Protein AF-A0A963BTB5-F1 (afdb_monomer)

Secondary structure (DSSP, 8-state):
----HHHHHHHHHHHHTT--BTTTB----HHHHHHTTT---GGGT---S----PPPHHHHHHHHHHHHHHHHHHHHHHHHHHHHTT-

Radius of gyration: 28.18 Å; Cα contacts (8 Å, |Δi|>4): 30; chains: 1; bounding box: 52×27×73 Å

Foldseek 3Di:
DDQDPVRVCVLVVCVVVVDDDAQRDDDDDPVVCVVVVVDPPVVVPHDNDDDPPDDPPVVVVVVVVVVVVVVVVVVVVVVVVCVVVPD

Structure (mmCIF, N/CA/C/O backbone):
data_AF-A0A963BTB5-F1
#
_entry.id   AF-A0A963BTB5-F1
#
loop_
_atom_site.group_PDB
_atom_site.id
_atom_site.type_symbo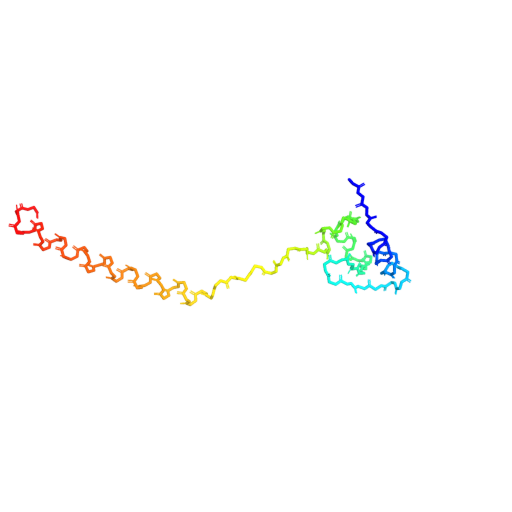l
_atom_site.label_atom_id
_atom_site.label_alt_id
_atom_site.label_comp_id
_atom_site.label_asym_id
_atom_site.label_entity_id
_atom_site.label_seq_id
_atom_site.pdbx_PDB_ins_code
_atom_site.Cartn_x
_atom_site.Cartn_y
_atom_site.Cartn_z
_atom_site.occupancy
_atom_site.B_iso_or_equiv
_atom_site.auth_seq_id
_atom_site.auth_comp_id
_atom_site.auth_asym_id
_atom_site.auth_atom_id
_atom_site.pdbx_PDB_model_num
ATOM 1 N N . ASN A 1 1 ? 12.700 17.613 -9.713 1.00 75.38 1 ASN A N 1
ATOM 2 C CA . ASN A 1 1 ? 12.431 16.521 -10.673 1.00 75.38 1 ASN A CA 1
ATOM 3 C C . ASN A 1 1 ? 13.736 16.020 -11.267 1.00 75.38 1 ASN A C 1
ATOM 5 O O . ASN A 1 1 ? 14.182 16.561 -12.266 1.00 75.38 1 ASN A O 1
ATOM 9 N N . PHE A 1 2 ? 14.369 15.044 -10.615 1.00 92.62 2 PHE A N 1
ATOM 10 C CA . PHE A 1 2 ? 15.593 14.375 -11.068 1.00 92.62 2 PHE A CA 1
ATOM 11 C C . PHE A 1 2 ? 15.432 12.880 -10.788 1.00 92.62 2 PHE A C 1
ATOM 13 O O . PHE A 1 2 ? 14.946 12.526 -9.714 1.00 92.62 2 PHE A O 1
ATOM 20 N N . ILE A 1 3 ? 15.805 12.032 -11.744 1.00 93.19 3 ILE A N 1
ATOM 21 C CA . ILE A 1 3 ? 15.857 10.579 -11.564 1.00 93.19 3 ILE A CA 1
ATOM 22 C C . ILE A 1 3 ? 17.344 10.209 -11.526 1.00 93.19 3 ILE A C 1
ATOM 24 O O . ILE A 1 3 ? 18.054 10.550 -12.475 1.00 93.19 3 ILE A O 1
ATOM 28 N N . PRO A 1 4 ? 17.838 9.572 -10.451 1.00 96.88 4 PRO A N 1
ATOM 29 C CA . PRO A 1 4 ? 19.236 9.169 -10.370 1.00 96.88 4 PRO A CA 1
ATOM 30 C C . PRO A 1 4 ? 19.571 8.106 -11.431 1.00 96.88 4 PRO A C 1
ATOM 32 O O . PRO A 1 4 ? 18.664 7.381 -11.849 1.00 96.88 4 PRO A O 1
ATOM 35 N N . PRO A 1 5 ? 20.849 7.973 -11.836 1.00 97.69 5 PRO A N 1
ATOM 36 C CA . PRO A 1 5 ? 21.287 6.973 -12.813 1.00 97.69 5 PRO A CA 1
ATOM 37 C C . PRO A 1 5 ? 20.773 5.560 -12.508 1.00 97.69 5 PRO A C 1
ATOM 39 O O . PRO A 1 5 ? 20.131 4.959 -13.363 1.00 97.69 5 PRO A O 1
ATOM 42 N N . ASP A 1 6 ? 20.901 5.101 -11.262 1.00 97.19 6 ASP A N 1
ATOM 43 C CA . ASP A 1 6 ? 20.410 3.790 -10.812 1.00 97.19 6 ASP A CA 1
ATOM 44 C C . ASP A 1 6 ? 18.895 3.614 -11.032 1.00 97.19 6 ASP A C 1
ATOM 46 O O . ASP A 1 6 ? 18.408 2.529 -11.350 1.00 97.19 6 ASP A O 1
ATOM 50 N N . GLY A 1 7 ? 18.123 4.697 -10.887 1.00 95.94 7 GLY A N 1
ATOM 51 C CA . GLY A 1 7 ? 16.684 4.693 -11.150 1.00 95.94 7 GLY A CA 1
ATOM 52 C C . GLY A 1 7 ? 16.368 4.551 -12.638 1.00 95.94 7 GLY A C 1
ATOM 53 O O . GLY A 1 7 ? 15.434 3.837 -13.002 1.00 95.94 7 GLY A O 1
ATOM 54 N N . ILE A 1 8 ? 17.160 5.195 -13.499 1.00 96.31 8 ILE A N 1
ATOM 55 C CA . ILE A 1 8 ? 17.043 5.074 -14.957 1.00 96.31 8 ILE A CA 1
ATOM 56 C C . ILE A 1 8 ? 17.391 3.649 -15.390 1.00 96.31 8 ILE A C 1
ATOM 58 O O . ILE A 1 8 ? 16.628 3.043 -16.141 1.00 96.31 8 ILE A O 1
ATOM 62 N N . GLU A 1 9 ? 18.497 3.100 -14.886 1.00 97.25 9 GLU A N 1
ATOM 63 C CA . GLU A 1 9 ? 18.933 1.733 -15.183 1.00 97.25 9 GLU A CA 1
ATOM 64 C C . GLU A 1 9 ? 17.889 0.702 -14.755 1.00 97.25 9 GLU A C 1
ATOM 66 O O . GLU A 1 9 ? 17.551 -0.185 -15.538 1.00 97.25 9 GLU A O 1
ATOM 71 N N . ARG A 1 10 ? 17.298 0.857 -13.562 1.00 96.06 10 ARG A N 1
ATOM 72 C CA . ARG A 1 10 ? 16.228 -0.030 -13.088 1.00 96.06 10 ARG A CA 1
ATOM 73 C C . ARG A 1 10 ? 15.006 -0.003 -14.008 1.00 96.06 10 ARG A C 1
ATOM 75 O O . ARG A 1 10 ? 14.520 -1.062 -14.395 1.00 96.06 10 ARG A O 1
ATOM 82 N N . ILE A 1 11 ? 14.517 1.184 -14.379 1.00 95.12 11 ILE A N 1
ATOM 83 C CA . ILE A 1 11 ? 13.344 1.321 -15.263 1.00 95.12 11 ILE A CA 1
ATOM 84 C C . ILE A 1 11 ? 13.639 0.728 -16.646 1.00 95.12 11 ILE A C 1
ATOM 86 O O . ILE A 1 11 ? 12.836 -0.041 -17.176 1.00 95.12 11 ILE A O 1
ATOM 90 N N . ALA A 1 12 ? 14.793 1.069 -17.225 1.00 96.94 12 ALA A N 1
ATOM 91 C CA . ALA A 1 12 ? 15.194 0.586 -18.540 1.00 96.94 12 ALA A CA 1
ATOM 92 C C . ALA A 1 12 ? 15.376 -0.936 -18.551 1.00 96.94 12 ALA A C 1
ATOM 94 O O . ALA A 1 12 ? 14.878 -1.598 -19.459 1.00 96.94 12 ALA A O 1
ATOM 95 N N . GLY A 1 13 ? 16.027 -1.495 -17.528 1.00 97.56 13 GLY A N 1
ATOM 96 C CA . GLY A 1 13 ? 16.225 -2.935 -17.385 1.00 97.56 13 GLY A CA 1
ATOM 97 C C . GLY A 1 13 ? 14.902 -3.692 -17.327 1.00 97.56 13 GLY A C 1
ATOM 98 O O . GLY A 1 13 ? 14.713 -4.645 -18.072 1.00 97.56 13 GLY A O 1
ATOM 99 N N . VAL A 1 14 ? 13.942 -3.224 -16.524 1.00 96.75 14 VAL A N 1
ATOM 100 C CA . VAL A 1 14 ? 12.613 -3.852 -16.412 1.00 96.75 14 VAL A CA 1
ATOM 101 C C . VAL A 1 14 ? 11.855 -3.863 -17.739 1.00 96.75 14 VAL A C 1
ATOM 103 O O . VAL A 1 14 ? 11.238 -4.872 -18.085 1.00 96.75 14 VAL A O 1
ATOM 106 N N . LEU A 1 15 ? 11.935 -2.769 -18.501 1.00 95.38 15 LEU A N 1
ATOM 107 C CA . LEU A 1 15 ? 11.316 -2.680 -19.822 1.00 95.38 15 LEU A CA 1
ATOM 108 C C . LEU A 1 15 ? 11.996 -3.604 -20.842 1.00 95.38 15 LEU A C 1
ATOM 110 O O . LEU A 1 15 ? 11.310 -4.332 -21.554 1.00 95.38 15 LEU A O 1
ATOM 114 N N . VAL A 1 16 ? 13.329 -3.563 -20.927 1.00 97.31 16 VAL A N 1
ATOM 115 C CA . VAL A 1 16 ? 14.114 -4.338 -21.906 1.00 97.31 16 VAL A CA 1
ATOM 116 C C . VAL A 1 16 ? 14.011 -5.837 -21.641 1.00 97.31 16 VAL A C 1
ATOM 118 O O . VAL A 1 16 ? 13.890 -6.619 -22.580 1.00 97.31 16 VAL A O 1
ATOM 121 N N . GLU A 1 17 ? 14.024 -6.239 -20.372 1.00 97.31 17 GLU A N 1
ATOM 122 C CA . GLU A 1 17 ? 13.853 -7.634 -19.958 1.00 97.31 17 GLU A CA 1
ATOM 123 C C . GLU A 1 17 ? 12.396 -8.106 -20.051 1.00 97.31 17 GLU A C 1
ATOM 125 O O . GLU A 1 17 ? 12.142 -9.301 -19.917 1.00 97.31 17 GLU A O 1
ATOM 130 N N . TRP A 1 18 ? 11.449 -7.189 -20.288 1.00 96.12 18 TRP A N 1
ATOM 131 C CA . TRP A 1 18 ? 10.014 -7.462 -20.342 1.00 96.12 18 TRP A CA 1
ATOM 132 C C . TRP A 1 18 ? 9.533 -8.256 -19.119 1.00 96.12 18 TRP A C 1
ATOM 134 O O . TRP A 1 18 ? 8.965 -9.344 -19.236 1.00 96.12 18 TRP A O 1
ATOM 144 N N . LYS A 1 19 ? 9.804 -7.724 -17.921 1.00 95.75 19 LYS A N 1
ATOM 145 C CA . LYS A 1 19 ? 9.478 -8.388 -16.652 1.00 95.75 19 LYS A CA 1
ATOM 146 C C . LYS A 1 19 ? 8.430 -7.640 -15.839 1.00 95.75 19 LYS A C 1
ATOM 148 O O . LYS A 1 19 ? 8.347 -6.409 -15.857 1.00 95.75 19 LYS A O 1
ATOM 153 N N . GLU A 1 20 ? 7.659 -8.407 -15.079 1.00 95.31 20 GLU A N 1
ATOM 154 C CA . GLU A 1 20 ? 6.830 -7.874 -14.002 1.00 95.31 20 GLU A CA 1
ATOM 155 C C . GLU A 1 20 ? 7.675 -7.683 -12.742 1.00 95.31 20 GLU A C 1
ATOM 157 O O . GLU A 1 20 ? 8.565 -8.481 -12.444 1.00 95.31 20 GLU A O 1
ATOM 162 N N . GLU A 1 21 ? 7.394 -6.619 -11.998 1.00 93.88 21 GLU A N 1
ATOM 163 C CA . GLU A 1 21 ? 8.052 -6.326 -10.729 1.00 93.88 21 GLU A CA 1
ATOM 164 C C . GLU A 1 21 ? 7.038 -5.675 -9.790 1.00 93.88 21 GLU A C 1
ATOM 166 O O . GLU A 1 21 ? 6.374 -4.698 -10.150 1.00 93.88 21 GLU A O 1
ATOM 171 N N . GLU A 1 22 ? 6.909 -6.227 -8.584 1.00 91.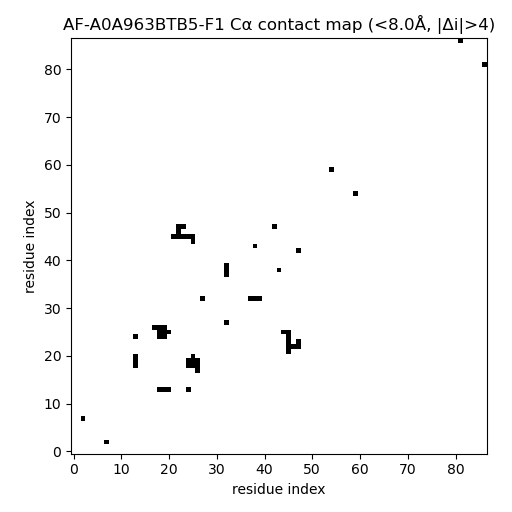06 22 GLU A N 1
ATOM 172 C CA . GLU A 1 22 ? 5.956 -5.751 -7.587 1.00 91.06 22 GLU A CA 1
ATOM 173 C C . GLU A 1 22 ? 6.115 -4.238 -7.358 1.00 91.06 22 GLU A C 1
ATOM 175 O O . GLU A 1 22 ? 7.223 -3.722 -7.201 1.00 91.06 22 GLU A O 1
ATOM 180 N N . LYS A 1 23 ? 4.985 -3.518 -7.364 1.00 90.94 23 LYS A N 1
ATOM 181 C CA . LYS A 1 23 ? 4.911 -2.052 -7.219 1.00 90.94 23 LYS A CA 1
ATOM 182 C C . LYS A 1 23 ? 5.650 -1.242 -8.306 1.00 90.94 23 LYS A C 1
ATOM 184 O O . LYS A 1 23 ? 5.727 -0.022 -8.169 1.00 90.94 23 LYS A O 1
ATOM 189 N N . LEU A 1 24 ? 6.145 -1.858 -9.389 1.00 92.81 24 LEU A N 1
ATOM 190 C CA . LEU A 1 24 ? 6.902 -1.165 -10.445 1.00 92.81 24 LEU A CA 1
ATOM 191 C C . LEU A 1 24 ? 6.437 -1.465 -11.879 1.00 92.81 24 LEU A C 1
ATOM 193 O O . LEU A 1 24 ? 6.318 -0.530 -12.668 1.00 92.81 24 LEU A O 1
ATOM 197 N N . SER A 1 25 ? 6.201 -2.729 -12.234 1.00 94.56 25 SER A N 1
ATOM 198 C CA . SER A 1 25 ? 5.892 -3.149 -13.608 1.00 94.56 25 SER A CA 1
ATOM 199 C C . SER A 1 25 ? 4.881 -4.283 -13.634 1.00 94.56 25 SER A C 1
ATOM 201 O O . SER A 1 25 ? 4.944 -5.203 -12.819 1.00 94.56 25 SER A O 1
ATOM 203 N N . ARG A 1 26 ? 3.9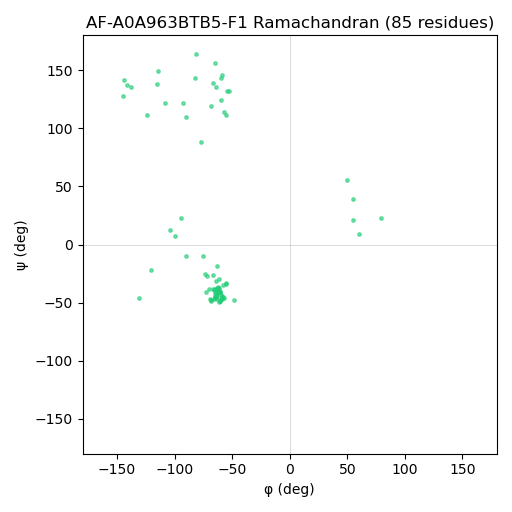71 -4.227 -14.605 1.00 94.62 26 ARG A N 1
ATOM 204 C CA . ARG A 1 26 ? 2.969 -5.260 -14.854 1.00 94.62 26 ARG A CA 1
ATOM 205 C C . ARG A 1 26 ? 2.780 -5.444 -16.354 1.00 94.62 26 ARG A C 1
ATOM 207 O O . ARG A 1 26 ? 2.680 -4.463 -17.091 1.00 94.62 26 ARG A O 1
ATOM 214 N N . ILE A 1 27 ? 2.686 -6.693 -16.789 1.00 95.06 27 ILE A N 1
ATOM 215 C CA . ILE A 1 27 ? 2.348 -7.073 -18.155 1.00 95.06 27 ILE A CA 1
ATOM 216 C C . ILE A 1 27 ? 0.835 -7.279 -18.193 1.00 95.06 27 ILE A C 1
ATOM 218 O O . ILE A 1 27 ? 0.276 -8.086 -17.456 1.00 95.06 27 ILE A O 1
ATOM 222 N N . VAL A 1 28 ? 0.158 -6.525 -19.054 1.00 94.19 28 VAL A N 1
ATOM 223 C CA . VAL A 1 28 ? -1.302 -6.566 -19.196 1.00 94.19 28 VAL A CA 1
ATOM 224 C C . VAL A 1 28 ? -1.677 -7.078 -20.577 1.00 94.19 28 VAL A C 1
ATOM 226 O O . VAL A 1 28 ? -1.063 -6.705 -21.579 1.00 94.19 28 VAL A O 1
ATOM 229 N N . ASP A 1 29 ? -2.686 -7.943 -20.638 1.00 95.19 29 ASP A N 1
ATOM 230 C CA . ASP A 1 29 ? -3.201 -8.435 -21.909 1.00 95.19 29 ASP A CA 1
ATOM 231 C C . ASP A 1 29 ? -4.187 -7.439 -22.550 1.00 95.19 29 ASP A C 1
ATOM 233 O O . ASP A 1 29 ? -4.720 -6.516 -21.923 1.00 95.19 29 ASP A O 1
ATOM 237 N N . LEU A 1 30 ? -4.447 -7.625 -23.844 1.00 95.44 30 LEU A N 1
ATOM 238 C CA . LEU A 1 30 ? -5.348 -6.749 -24.592 1.00 95.44 30 LEU A CA 1
ATOM 239 C C . LEU A 1 30 ? -6.813 -6.856 -24.125 1.00 95.44 30 LEU A C 1
ATOM 241 O O . LEU A 1 30 ? -7.585 -5.910 -24.302 1.00 95.44 30 LEU A O 1
ATOM 245 N N . ALA A 1 31 ? -7.220 -7.991 -23.552 1.00 96.69 31 ALA A N 1
ATOM 246 C CA . ALA A 1 31 ? -8.590 -8.205 -23.097 1.00 96.69 31 ALA A CA 1
ATOM 247 C C . ALA A 1 31 ? -8.886 -7.399 -21.820 1.00 96.69 31 ALA A C 1
ATOM 249 O O . ALA A 1 31 ? -9.944 -6.771 -21.718 1.00 96.69 31 ALA A O 1
ATOM 250 N N . GLU A 1 32 ? -7.937 -7.351 -20.888 1.00 94.44 32 GLU A N 1
ATOM 251 C CA . GLU A 1 32 ? -7.965 -6.521 -19.688 1.00 94.44 32 GLU A CA 1
ATOM 252 C C . GLU A 1 32 ? -7.956 -5.036 -20.059 1.00 94.44 32 GLU A C 1
ATOM 254 O O . GLU A 1 32 ? -8.789 -4.280 -19.554 1.00 94.44 32 GLU A O 1
ATOM 259 N N . LEU A 1 33 ? -7.095 -4.625 -21.000 1.00 94.69 33 LEU A N 1
ATOM 260 C CA . LEU A 1 33 ? -7.093 -3.249 -21.510 1.00 94.69 33 LEU A CA 1
ATOM 261 C C . LEU A 1 33 ? -8.460 -2.866 -22.080 1.00 94.69 33 LEU A C 1
ATOM 263 O O . LEU A 1 33 ? -8.993 -1.814 -21.739 1.00 94.69 33 LEU A O 1
ATOM 267 N N . LYS A 1 34 ? -9.072 -3.736 -22.892 1.00 96.00 34 LYS A N 1
ATOM 268 C CA . LYS A 1 34 ? -10.401 -3.490 -23.467 1.00 96.00 34 LYS A CA 1
ATOM 269 C C . LYS A 1 34 ? -11.485 -3.350 -22.393 1.00 96.00 34 LYS A C 1
ATOM 271 O O . LYS A 1 34 ? -12.359 -2.498 -22.521 1.00 96.00 34 LYS A O 1
ATOM 276 N N . LYS A 1 35 ? -11.430 -4.15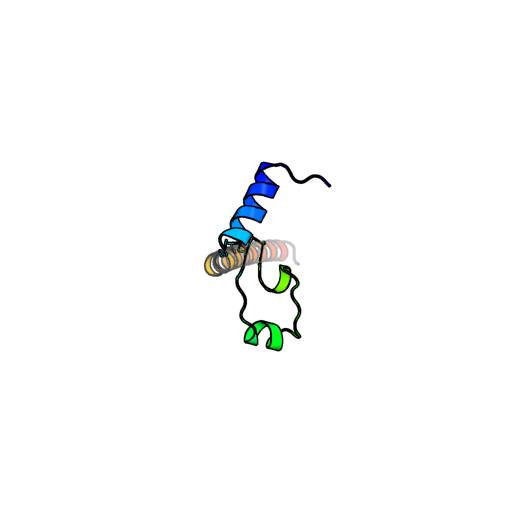5 -21.326 1.00 95.00 35 LYS A N 1
ATOM 277 C CA . LYS A 1 35 ? -12.350 -4.046 -20.178 1.00 95.00 35 LYS A CA 1
ATOM 278 C C . 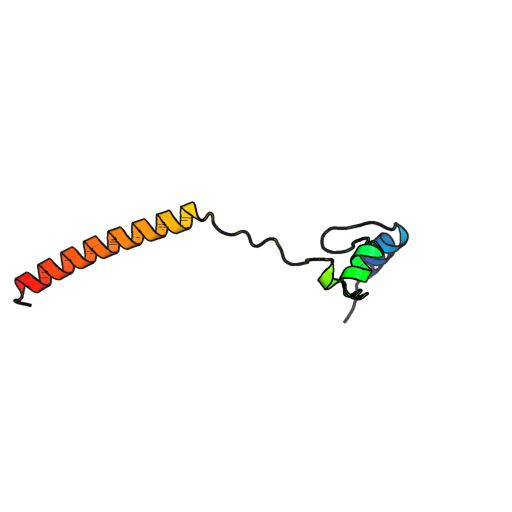LYS A 1 35 ? -12.183 -2.719 -19.429 1.00 95.00 35 LYS A C 1
ATOM 280 O O . LYS A 1 35 ? -13.157 -2.203 -18.888 1.00 95.00 35 LYS A O 1
ATOM 285 N N . ASN A 1 36 ? -10.969 -2.176 -19.411 1.00 92.62 36 ASN A N 1
ATOM 286 C CA . ASN A 1 36 ? -10.628 -0.906 -18.775 1.00 92.62 36 ASN A CA 1
ATOM 287 C C . ASN A 1 36 ? -10.658 0.289 -19.746 1.00 92.62 36 ASN A C 1
ATOM 289 O O . ASN A 1 36 ? -9.997 1.292 -19.480 1.00 92.62 36 ASN A O 1
ATOM 293 N N . ASP A 1 37 ? -11.397 0.193 -20.858 1.00 95.38 37 ASP A N 1
ATOM 294 C CA . ASP A 1 37 ? -11.539 1.265 -21.857 1.00 95.38 37 ASP A CA 1
ATOM 295 C C . ASP A 1 37 ? -10.192 1.768 -22.409 1.00 95.38 37 ASP A C 1
ATOM 297 O O . ASP A 1 37 ? -9.945 2.960 -22.569 1.00 95.38 37 ASP A O 1
ATOM 301 N N . TYR A 1 38 ? -9.263 0.831 -22.628 1.00 94.62 38 TYR A N 1
ATOM 302 C CA . TYR A 1 38 ? -7.893 1.089 -23.079 1.00 94.62 38 TYR A CA 1
ATOM 303 C C . TYR A 1 38 ? -7.109 2.077 -22.197 1.00 94.62 38 TYR A C 1
ATOM 305 O O . TYR A 1 38 ? -6.105 2.644 -22.628 1.00 94.62 38 TYR A O 1
ATOM 3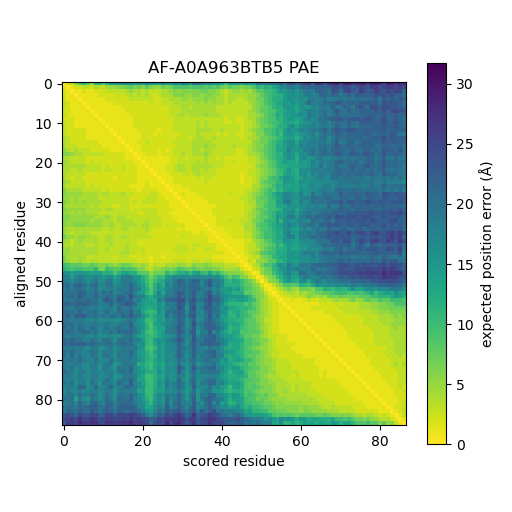13 N N . ASN A 1 39 ? -7.518 2.266 -20.939 1.00 93.62 39 ASN A N 1
ATOM 314 C CA . ASN A 1 39 ? -6.778 3.075 -19.985 1.00 93.62 39 ASN A CA 1
ATOM 315 C C . ASN A 1 39 ? -5.457 2.380 -19.634 1.00 93.62 39 ASN A C 1
ATOM 317 O O . ASN A 1 39 ? -5.470 1.281 -19.087 1.00 93.62 39 ASN A O 1
ATOM 321 N N . ILE A 1 40 ? -4.329 3.029 -19.924 1.00 93.94 40 ILE A N 1
ATOM 322 C CA . ILE A 1 40 ? -2.969 2.522 -19.670 1.00 93.94 40 ILE A CA 1
ATOM 323 C C . ILE A 1 40 ? -2.295 3.183 -18.460 1.00 93.94 40 ILE A C 1
ATOM 325 O O . ILE A 1 40 ? -1.086 3.060 -18.278 1.00 93.94 40 ILE A O 1
ATOM 329 N N . SER A 1 41 ? -3.048 3.922 -17.640 1.00 92.88 41 SER A N 1
ATOM 330 C CA . SER A 1 41 ? -2.496 4.569 -16.452 1.00 92.88 41 SER A CA 1
ATOM 331 C C . SER A 1 41 ? -1.911 3.516 -15.500 1.00 92.88 41 SER A C 1
ATOM 333 O O . SER A 1 41 ? -2.649 2.618 -15.086 1.00 92.88 41 SER A O 1
ATOM 335 N N . PRO A 1 42 ? -0.627 3.612 -15.101 1.00 90.94 42 PRO A N 1
ATOM 336 C CA . PRO A 1 42 ? 0.006 2.611 -14.242 1.00 90.94 42 PRO A CA 1
ATOM 337 C C . PRO A 1 42 ? -0.749 2.363 -12.932 1.00 90.94 42 PRO A C 1
ATOM 339 O O . PRO A 1 42 ? -0.837 1.226 -12.483 1.00 90.94 42 PRO A O 1
ATOM 342 N N . SER A 1 43 ? -1.379 3.394 -12.359 1.00 89.94 43 SER A N 1
ATOM 343 C CA . SER A 1 43 ? -2.158 3.298 -11.113 1.00 89.94 43 SER A CA 1
ATOM 344 C C . SER A 1 43 ? -3.386 2.387 -11.210 1.00 89.94 43 SER A C 1
ATOM 346 O O . SER A 1 43 ? -3.917 1.950 -10.191 1.00 89.94 43 SER A O 1
ATOM 348 N N . ARG A 1 44 ? -3.852 2.086 -12.427 1.00 90.25 44 ARG A N 1
ATOM 349 C CA . ARG A 1 44 ? -4.933 1.124 -12.676 1.00 90.25 44 ARG A CA 1
ATOM 350 C C . ARG A 1 44 ? -4.474 -0.318 -12.446 1.00 90.25 44 ARG A C 1
ATOM 352 O O . ARG A 1 44 ? -5.304 -1.160 -12.125 1.00 90.25 44 ARG A O 1
ATOM 359 N N . TYR A 1 45 ? -3.182 -0.581 -12.622 1.00 91.69 45 TYR A N 1
ATOM 360 C CA . TYR A 1 45 ? -2.613 -1.924 -12.724 1.00 91.69 45 TYR A CA 1
ATOM 361 C C . TYR A 1 45 ? -1.573 -2.225 -11.645 1.00 91.69 45 TYR A C 1
ATOM 363 O O . TYR A 1 45 ? -1.311 -3.391 -11.364 1.00 91.69 45 TYR A O 1
ATOM 371 N N . ILE A 1 46 ? -0.986 -1.186 -11.053 1.00 90.88 46 ILE A N 1
ATOM 372 C CA . ILE A 1 46 ? 0.088 -1.264 -10.071 1.00 90.88 46 ILE A CA 1
ATOM 373 C C . ILE A 1 46 ? -0.374 -0.521 -8.819 1.00 90.88 46 ILE A C 1
ATOM 375 O O . ILE A 1 46 ? -0.510 0.704 -8.811 1.00 90.88 46 ILE A O 1
ATOM 379 N N . HIS A 1 47 ? -0.600 -1.275 -7.748 1.00 85.75 47 HIS A N 1
ATOM 380 C CA . HIS A 1 47 ? -0.894 -0.728 -6.430 1.00 85.75 47 HIS A CA 1
ATOM 381 C C . HIS A 1 47 ? 0.419 -0.539 -5.672 1.00 85.75 47 HIS A C 1
ATOM 383 O O . HIS A 1 47 ? 1.070 -1.514 -5.312 1.00 85.75 47 HIS A O 1
ATOM 389 N N . THR A 1 48 ? 0.829 0.714 -5.464 1.00 80.56 48 THR A N 1
ATOM 390 C CA . THR A 1 48 ? 2.059 1.059 -4.728 1.00 80.56 48 THR A CA 1
ATOM 391 C C . THR A 1 48 ? 1.839 1.233 -3.228 1.00 80.56 48 THR A C 1
ATOM 393 O O . THR A 1 48 ? 2.812 1.323 -2.485 1.00 80.56 48 THR A O 1
ATOM 396 N N . SER A 1 49 ? 0.581 1.270 -2.778 1.00 72.44 49 SER A N 1
ATOM 397 C CA . SER A 1 49 ? 0.240 1.266 -1.359 1.00 72.44 49 SER A CA 1
ATOM 398 C C . SER A 1 49 ? 0.690 -0.044 -0.725 1.00 72.44 49 SER A C 1
ATOM 400 O O . SER A 1 49 ? 0.454 -1.121 -1.277 1.00 72.44 49 SER A O 1
ATOM 402 N N . ASP A 1 50 ? 1.307 0.041 0.448 1.00 65.81 50 ASP A N 1
ATOM 403 C CA . ASP A 1 50 ? 1.496 -1.136 1.283 1.00 65.81 50 ASP A CA 1
ATOM 404 C C . ASP A 1 50 ? 0.130 -1.740 1.620 1.00 65.81 50 ASP A C 1
ATOM 406 O O . ASP A 1 50 ? -0.863 -1.020 1.749 1.00 65.81 50 ASP A O 1
ATOM 410 N N . ALA A 1 51 ? 0.067 -3.069 1.730 1.00 64.75 51 ALA A N 1
ATOM 411 C CA . ALA A 1 51 ? -1.116 -3.712 2.275 1.00 64.75 51 ALA A CA 1
ATOM 412 C C . ALA A 1 51 ? -1.333 -3.132 3.677 1.00 64.75 51 ALA A C 1
ATOM 414 O O . ALA A 1 51 ? -0.481 -3.308 4.552 1.00 64.75 51 ALA A O 1
ATOM 415 N N . GLU A 1 52 ? -2.431 -2.396 3.873 1.00 63.03 52 GLU A N 1
ATOM 416 C CA . GLU A 1 52 ? -2.788 -1.895 5.195 1.00 63.03 52 GLU A CA 1
ATOM 417 C C . GLU A 1 52 ? -2.847 -3.101 6.131 1.00 63.03 52 GLU A C 1
ATOM 419 O O . GLU A 1 52 ? -3.671 -4.006 5.982 1.00 63.03 52 GLU A O 1
ATOM 424 N N . THR A 1 53 ? -1.896 -3.160 7.062 1.00 69.56 53 THR A N 1
ATOM 425 C CA . THR A 1 53 ? -1.869 -4.219 8.063 1.00 69.56 53 THR A CA 1
ATOM 426 C C . THR A 1 53 ? -2.934 -3.864 9.086 1.00 69.56 53 THR A C 1
ATOM 428 O O . THR A 1 53 ? -2.683 -3.135 10.044 1.00 69.56 53 THR A O 1
ATOM 431 N N . TYR A 1 54 ? -4.161 -4.311 8.839 1.00 74.38 54 TYR A N 1
ATOM 432 C CA . TYR A 1 54 ? -5.250 -4.133 9.787 1.00 74.38 54 TYR A CA 1
ATOM 433 C C . TYR A 1 54 ? -4.984 -4.961 11.046 1.00 74.38 54 TYR A C 1
ATOM 435 O O . TYR A 1 54 ? -4.567 -6.119 10.965 1.00 74.38 54 TYR A O 1
ATOM 443 N N . ARG A 1 55 ? -5.268 -4.383 12.221 1.00 84.06 55 ARG A N 1
ATOM 444 C CA . ARG A 1 55 ? -5.324 -5.161 13.465 1.00 84.06 55 ARG A CA 1
ATOM 445 C C . ARG A 1 55 ? -6.397 -6.253 13.335 1.00 84.06 55 ARG A C 1
ATOM 447 O O . ARG A 1 55 ? -7.445 -5.988 12.736 1.00 84.06 55 ARG A O 1
ATOM 454 N N . PRO A 1 56 ? -6.188 -7.460 13.891 1.00 90.88 56 PRO A N 1
ATOM 455 C CA . PRO A 1 56 ? -7.198 -8.511 13.876 1.00 90.88 56 PRO A CA 1
ATOM 456 C C . PRO A 1 56 ? -8.525 -8.026 14.474 1.00 90.88 56 PRO A C 1
ATOM 458 O O . PRO A 1 56 ? -8.552 -7.482 15.577 1.00 90.88 56 PRO A O 1
ATOM 461 N N . LEU A 1 57 ? -9.649 -8.276 13.791 1.00 91.81 57 LEU A N 1
ATOM 462 C CA . LEU A 1 57 ? -10.980 -7.902 14.297 1.00 91.81 57 LEU A CA 1
ATOM 463 C C . LEU A 1 57 ? -11.257 -8.482 15.690 1.00 91.81 57 LEU A C 1
ATOM 465 O O . LEU A 1 57 ? -11.910 -7.845 16.507 1.00 91.81 57 LEU A 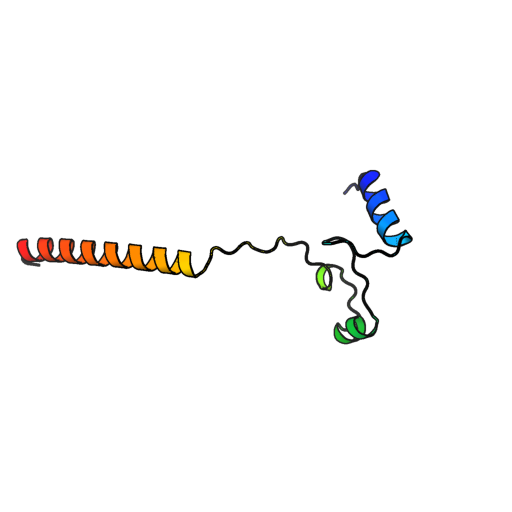O 1
ATOM 469 N N . THR A 1 58 ? -10.730 -9.672 15.978 1.00 92.50 58 THR A N 1
ATOM 470 C CA . THR A 1 58 ? -10.850 -10.324 17.287 1.00 92.50 58 THR A CA 1
ATOM 471 C C . THR A 1 58 ? -10.188 -9.530 18.409 1.00 92.50 58 THR A C 1
ATOM 473 O O . THR A 1 58 ? -10.725 -9.494 19.510 1.00 92.50 58 THR A O 1
ATOM 476 N N . GLU A 1 59 ? -9.054 -8.882 18.136 1.00 94.81 59 GLU A N 1
ATOM 477 C CA . GLU A 1 59 ? -8.353 -8.022 19.098 1.00 94.81 59 GLU A CA 1
ATOM 478 C C . GLU A 1 59 ? -9.176 -6.762 19.374 1.00 94.81 59 GLU A C 1
ATOM 480 O O . GLU A 1 59 ? -9.471 -6.457 20.526 1.00 94.81 59 GLU A O 1
ATOM 485 N N . ILE A 1 60 ? -9.661 -6.108 18.314 1.00 96.31 60 ILE A N 1
ATOM 486 C CA . ILE A 1 60 ? -10.504 -4.907 18.414 1.00 96.31 60 ILE A CA 1
ATOM 487 C C . ILE A 1 60 ? -11.783 -5.197 19.211 1.00 96.31 60 ILE A C 1
ATOM 489 O O . ILE A 1 60 ? -12.174 -4.419 20.078 1.00 96.31 60 ILE A O 1
ATOM 493 N N . VAL A 1 61 ? -12.442 -6.327 18.938 1.00 97.38 61 VAL A N 1
ATOM 494 C CA . VAL A 1 61 ? -13.663 -6.733 19.650 1.00 97.38 61 VAL A CA 1
ATOM 495 C C . VAL A 1 61 ? -13.370 -7.061 21.117 1.00 97.38 61 VAL A C 1
ATOM 497 O O . VAL A 1 61 ? -14.172 -6.724 21.986 1.00 97.38 61 VAL A O 1
ATOM 500 N N . ALA A 1 62 ? -12.234 -7.695 21.420 1.00 97.00 62 ALA A N 1
ATOM 501 C CA . ALA A 1 62 ? -11.838 -7.980 22.797 1.00 97.00 62 ALA A CA 1
ATOM 502 C C . ALA A 1 62 ? -11.566 -6.692 23.594 1.00 97.00 62 ALA A C 1
ATOM 504 O O . ALA A 1 62 ? -12.066 -6.561 24.712 1.00 97.00 62 ALA A O 1
ATOM 505 N N . GLU A 1 63 ? -10.847 -5.731 23.005 1.00 97.31 63 GLU A N 1
ATOM 506 C CA . GLU A 1 63 ? -10.620 -4.401 23.588 1.00 97.31 63 GLU A CA 1
ATOM 507 C C . GLU A 1 63 ? -11.944 -3.672 23.844 1.00 97.31 63 GLU A C 1
ATOM 509 O O . GLU A 1 63 ? -12.171 -3.169 24.944 1.00 97.31 63 GLU A O 1
ATOM 514 N N . LEU A 1 64 ? -12.852 -3.668 22.861 1.00 97.75 64 LEU A N 1
ATOM 515 C CA . LEU A 1 64 ? -14.161 -3.026 22.990 1.00 97.75 64 LEU A CA 1
ATOM 516 C C . LEU A 1 64 ? -14.972 -3.615 24.152 1.00 97.75 64 LEU A C 1
ATOM 518 O O . LEU A 1 64 ? -15.504 -2.872 24.974 1.00 97.75 64 LEU A O 1
ATOM 522 N N . ASN A 1 65 ? -15.018 -4.945 24.264 1.00 97.75 65 ASN A N 1
ATOM 523 C CA . ASN A 1 65 ? -15.723 -5.620 25.353 1.00 97.75 65 ASN A CA 1
ATOM 524 C C . ASN A 1 65 ? -15.120 -5.299 26.729 1.00 97.75 65 ASN A C 1
ATOM 526 O O . ASN A 1 65 ? -15.859 -5.166 27.706 1.00 97.75 65 ASN A O 1
ATOM 530 N N . ALA A 1 66 ? -13.793 -5.175 26.819 1.00 97.88 66 ALA A N 1
ATOM 531 C CA . ALA A 1 66 ? -13.120 -4.803 28.060 1.00 97.88 66 ALA A CA 1
ATOM 532 C C . ALA A 1 66 ? -13.487 -3.374 28.490 1.00 97.88 66 ALA A C 1
ATOM 534 O O . ALA A 1 66 ? -13.857 -3.158 29.645 1.00 97.88 66 ALA A O 1
ATOM 535 N N . VAL A 1 67 ? -13.472 -2.425 27.549 1.00 97.81 67 VAL A N 1
ATOM 536 C CA . VAL A 1 67 ? -13.874 -1.030 27.794 1.00 97.81 67 VAL A CA 1
ATOM 537 C C . VAL A 1 67 ? -15.348 -0.940 28.191 1.00 97.81 67 VAL A C 1
ATOM 539 O O . V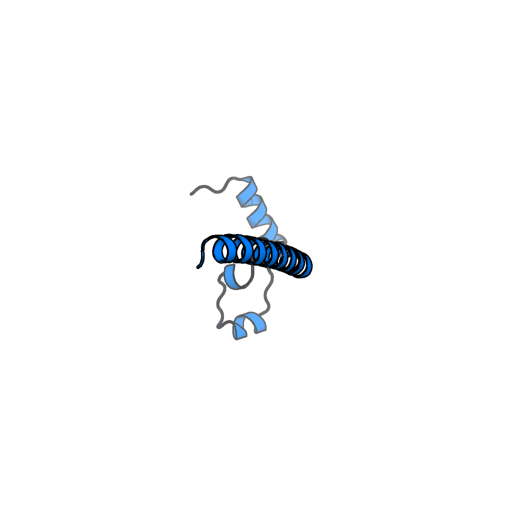AL A 1 67 ? -15.695 -0.214 29.120 1.00 97.81 67 VAL A O 1
ATOM 542 N N . GLU A 1 68 ? -16.235 -1.701 27.544 1.00 97.81 68 GLU A N 1
ATOM 543 C CA . GLU A 1 68 ? -17.648 -1.746 27.936 1.00 97.81 68 GLU A CA 1
ATOM 544 C C . GLU A 1 68 ? -17.850 -2.281 29.359 1.00 97.81 68 GLU A C 1
ATOM 546 O O . GLU A 1 68 ? -18.708 -1.780 30.090 1.00 97.81 68 GLU A O 1
ATOM 551 N N . ALA A 1 69 ? -17.086 -3.297 29.764 1.00 97.75 69 ALA A N 1
ATOM 552 C CA . ALA A 1 69 ? -17.156 -3.834 31.117 1.00 97.75 69 ALA A CA 1
ATOM 553 C C . ALA A 1 69 ? -16.708 -2.791 32.152 1.00 97.75 69 ALA A C 1
ATOM 555 O O . ALA A 1 69 ? -17.417 -2.561 33.132 1.00 97.75 69 ALA A O 1
ATOM 556 N N . GLU A 1 70 ? -15.592 -2.103 31.903 1.00 97.69 70 GLU A N 1
ATOM 557 C CA . GLU A 1 70 ? -15.104 -1.016 32.760 1.00 97.69 70 GLU A CA 1
ATOM 558 C C . GLU A 1 70 ? -16.112 0.140 32.854 1.00 97.69 70 GLU A C 1
ATOM 560 O O . GLU A 1 70 ? -16.380 0.658 33.943 1.00 97.69 70 GLU A O 1
ATOM 565 N N . ALA A 1 71 ? -16.740 0.503 31.733 1.00 97.69 71 ALA A N 1
ATOM 566 C CA . ALA A 1 71 ? -17.770 1.532 31.701 1.00 97.69 71 ALA A CA 1
ATOM 567 C C . ALA A 1 71 ? -18.994 1.144 32.546 1.00 97.69 71 ALA A C 1
ATOM 569 O O . ALA A 1 71 ? -19.516 1.978 33.284 1.00 97.69 71 ALA A O 1
ATOM 570 N N . ARG A 1 72 ? -19.433 -0.122 32.496 1.00 97.88 72 ARG A N 1
ATOM 571 C CA . ARG A 1 72 ? -20.550 -0.622 33.321 1.00 97.88 72 ARG A CA 1
ATOM 572 C C . ARG A 1 72 ? -20.224 -0.604 34.809 1.00 97.88 72 ARG A C 1
ATOM 574 O O . ARG A 1 72 ? -21.076 -0.223 35.609 1.00 97.88 72 ARG A O 1
ATOM 581 N N . GLU A 1 73 ? -19.011 -0.997 35.182 1.00 97.62 73 GLU A N 1
ATOM 582 C CA . GLU A 1 73 ? -18.562 -0.941 36.577 1.00 97.62 73 GLU A CA 1
ATOM 583 C C . GLU A 1 73 ? -18.506 0.505 37.081 1.00 97.62 73 GLU A C 1
ATOM 585 O O . GLU A 1 73 ? -18.986 0.803 38.177 1.00 97.62 73 GLU A O 1
ATOM 590 N N . THR A 1 74 ? -18.001 1.416 36.248 1.00 97.06 74 THR A N 1
ATOM 591 C CA . THR A 1 74 ? -17.952 2.851 36.546 1.00 97.06 74 THR A CA 1
ATOM 592 C C . THR A 1 74 ? -19.354 3.446 36.687 1.00 97.06 74 THR A C 1
ATOM 594 O O . THR A 1 74 ? -19.613 4.176 37.642 1.00 97.06 74 THR A O 1
ATOM 597 N N . ASP A 1 75 ? -20.284 3.098 35.794 1.00 97.06 75 ASP A N 1
ATOM 598 C CA . ASP A 1 75 ? -21.676 3.559 35.861 1.00 97.06 75 ASP A CA 1
ATOM 599 C C . ASP A 1 75 ? -22.384 3.020 37.113 1.00 97.06 75 ASP A C 1
ATOM 601 O O . ASP A 1 75 ? -23.117 3.750 37.782 1.00 97.06 75 ASP A O 1
ATOM 605 N N . ARG A 1 76 ? -22.113 1.765 37.503 1.00 96.81 76 ARG A N 1
ATOM 606 C CA . ARG A 1 76 ? -22.620 1.204 38.763 1.00 96.81 76 ARG A CA 1
ATOM 607 C C . ARG A 1 76 ? -22.101 1.989 39.965 1.00 96.81 76 ARG A C 1
ATOM 609 O O . ARG A 1 76 ? -22.899 2.409 40.801 1.00 96.81 76 ARG A O 1
ATOM 616 N N . ALA A 1 77 ? -20.792 2.229 40.028 1.00 96.62 77 ALA A N 1
ATOM 617 C CA . ALA A 1 77 ? -20.178 2.997 41.107 1.00 96.62 77 ALA A CA 1
ATOM 618 C C . ALA A 1 77 ? -20.732 4.431 41.177 1.00 96.62 77 ALA A C 1
ATOM 620 O O . ALA A 1 77 ? -21.033 4.930 42.262 1.00 96.62 77 ALA A O 1
ATOM 621 N N . LEU A 1 78 ? -20.932 5.078 40.025 1.00 96.12 78 LEU A N 1
ATOM 622 C CA . LEU A 1 78 ? -21.544 6.401 39.945 1.00 96.12 78 LEU A CA 1
ATOM 623 C C . LEU A 1 78 ? -22.969 6.392 40.510 1.00 96.12 78 LEU A C 1
ATOM 625 O O . LEU A 1 78 ? -23.291 7.221 41.358 1.00 96.12 78 LEU A O 1
ATOM 629 N N . ARG A 1 79 ? -23.812 5.437 40.100 1.00 95.44 79 ARG A N 1
ATOM 630 C CA . ARG A 1 79 ? -25.192 5.315 40.601 1.00 95.44 79 ARG A CA 1
ATOM 631 C C . ARG A 1 79 ? -25.253 5.058 42.103 1.00 95.44 79 ARG A C 1
ATOM 633 O O . ARG A 1 79 ? -26.117 5.610 42.776 1.00 95.44 79 ARG A O 1
ATOM 640 N N . GLU A 1 80 ? -24.332 4.265 42.645 1.00 96.00 80 GLU A N 1
ATOM 641 C CA . GLU A 1 80 ? -24.231 4.054 44.093 1.00 96.00 80 GLU A CA 1
ATOM 642 C C . GLU A 1 80 ? -23.899 5.349 44.847 1.00 96.00 80 GLU A C 1
ATOM 644 O O . GLU A 1 80 ? -24.418 5.577 45.941 1.00 96.00 80 GLU A O 1
ATOM 649 N N . ILE A 1 81 ? -23.042 6.205 44.282 1.00 95.81 81 ILE A N 1
ATOM 650 C CA . ILE A 1 81 ? -22.719 7.515 44.860 1.00 95.81 81 ILE A CA 1
ATOM 651 C C . ILE A 1 81 ? -23.923 8.455 44.762 1.00 95.81 81 ILE A C 1
ATOM 653 O O . ILE A 1 81 ? -24.279 9.070 45.767 1.00 95.81 81 ILE A O 1
ATOM 657 N N . LEU A 1 82 ? -24.567 8.535 43.593 1.00 95.62 82 LEU A N 1
ATOM 658 C CA . LEU A 1 82 ? -25.754 9.370 43.369 1.00 95.62 82 LEU A CA 1
ATOM 659 C C . LEU A 1 82 ? -26.890 9.001 44.339 1.00 95.62 82 LEU A C 1
ATOM 661 O O . LEU A 1 82 ? -27.399 9.869 45.050 1.00 95.62 82 LEU A O 1
ATOM 665 N N . GLY A 1 83 ? -27.152 7.701 44.514 1.00 94.56 83 GLY A N 1
ATOM 666 C CA . GLY A 1 83 ? -28.158 7.216 45.459 1.00 94.56 83 GLY A CA 1
ATOM 667 C C . GLY A 1 83 ? -27.869 7.583 46.922 1.00 94.56 83 GLY A C 1
ATOM 668 O O . GLY A 1 83 ? -28.802 7.790 47.697 1.00 94.56 83 GLY A O 1
ATOM 669 N N . LYS A 1 84 ? -26.595 7.729 47.318 1.00 93.94 84 LYS A N 1
ATOM 670 C CA . LYS A 1 84 ? -26.216 8.185 48.672 1.00 93.94 84 LYS A CA 1
ATOM 671 C C . LYS A 1 84 ? -26.450 9.680 48.891 1.00 93.94 84 LYS A C 1
ATOM 673 O O . LYS A 1 84 ? -26.618 10.089 50.037 1.00 93.94 84 LYS A O 1
ATOM 678 N N . ILE A 1 85 ? -26.448 10.485 47.827 1.00 93.94 85 ILE A N 1
ATOM 679 C CA . ILE A 1 85 ? -26.674 11.938 47.891 1.00 93.94 85 ILE A CA 1
ATOM 680 C C . ILE A 1 85 ? -28.108 12.341 47.515 1.00 93.94 85 ILE A C 1
ATOM 682 O O . ILE A 1 85 ? -28.408 13.531 47.454 1.00 93.94 85 ILE A O 1
ATOM 686 N N . GLY A 1 86 ? -29.002 11.364 47.327 1.00 83.94 86 GLY A N 1
ATOM 687 C CA . GLY A 1 86 ? -30.431 11.591 47.095 1.00 83.94 86 GLY A CA 1
ATOM 688 C C . GLY A 1 86 ? -30.787 12.003 45.665 1.00 83.94 86 GLY A C 1
ATOM 689 O O . GLY A 1 86 ? -31.831 12.628 45.476 1.00 83.94 86 GLY A O 1
ATOM 690 N N . VAL A 1 87 ? -29.927 11.674 44.693 1.00 67.69 87 VAL A N 1
ATOM 691 C CA . VAL A 1 87 ? -30.148 11.852 43.246 1.00 67.69 87 VAL A CA 1
ATOM 692 C C . VAL A 1 87 ? -30.371 10.501 42.582 1.00 67.69 87 VAL A C 1
ATOM 694 O O . VAL A 1 87 ? -29.638 9.547 42.928 1.00 67.69 87 VAL A O 1
#

Solvent-accessible surface area (backbone atoms only — not comparable to full-atom values): 5439 Å² total; per-residue (Å²): 142,83,78,55,68,71,56,52,52,52,54,51,48,40,60,74,67,69,48,69,38,90,67,77,40,75,87,77,56,72,67,60,30,58,75,51,74,62,59,78,58,61,76,81,76,41,68,70,70,74,80,79,81,71,77,58,66,69,56,55,52,50,53,51,53,52,52,52,51,52,49,51,53,50,51,50,55,49,50,57,52,34,54,74,74,76,91

Mean predicted aligned error: 10.63 Å

Seque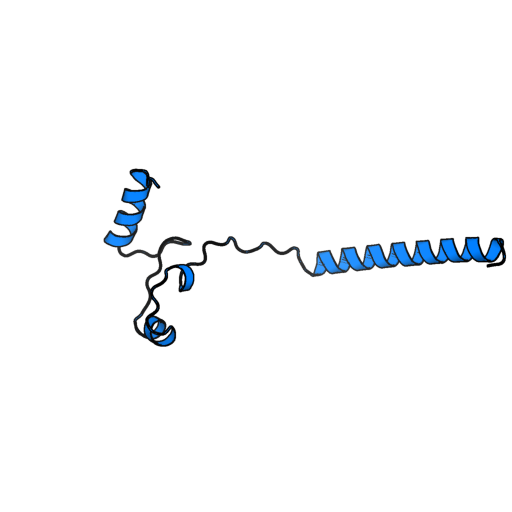nce (87 aa):
NFIPPDGIERIAGVLVEWKEEEKLSRIVDLAELKKNDYNISPSRYIHTSDAETYRPLTEIVAELNAVEAEARETDRALREILGKIGV

pLDDT: mean 92.3, std 8.14, range [63.03, 97.88]